Protein AF-A0A537ZKD6-F1 (afdb_monomer)

Sequence (111 aa):
MTLRIPHLRPLAALVAAFATAVLVLALVNRGSAPPPTAPPASSDAANAAVPRTTDALIATLQRALRVRPNDLTARTDLADAYLQKVRETGDPSFYPRAGSLLQGVLRIAPR

Radius of gyration: 24.31 Å; Cα contacts (8 Å, |Δi|>4): 54; chains: 1; bounding box: 62×52×54 Å

Mean predicted aligned error: 16.49 Å

Solvent-accessible surface area (backbone atoms only — not comparable to full-atom values): 6735 Å² total; per-residue (Å²): 137,82,89,81,80,84,58,62,63,64,52,52,52,51,52,51,54,50,52,49,53,52,47,52,52,49,56,70,69,50,82,80,71,80,81,96,81,76,81,87,70,80,74,71,77,80,58,73,68,73,57,91,41,62,68,52,39,42,56,49,35,56,53,50,37,72,77,43,69,83,44,55,64,53,35,48,55,39,19,52,40,28,54,48,46,27,76,76,69,67,47,69,78,29,53,64,57,20,49,56,36,44,55,54,39,43,73,76,59,73,128

Nearest PDB structures (foldseek):
  6q9i-assembly1_A  TM=9.210E-01  e=6.374E-01  Homo sapiens
  8re7-assembly1_A  TM=8.726E-01  e=7.192E-01  Homo sapiens
  5jqy-assembly1_A  TM=8.926E-01  e=1.398E+00  Homo sapiens
  6naf-assembly1_A  TM=3.634E-01  e=5.283E+00  synthetic construct
  8qcb-assembly1_B  TM=3.664E-01  e=4.974E+00  Saccharomyces cerevisiae

Secondary structure (DSSP, 8-state):
-------HHHHHHHHHHHHHHHHHHHHHTTTT---S-S----TTSS-----SSHHHHHHHHHHHHHH-TT-HHHHHHHHHHHHHHHHHH--T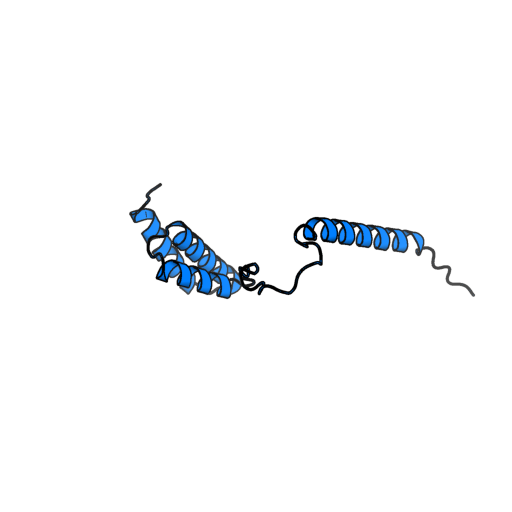THHHHHHHHHHHHHHHS--

pLDDT: mean 81.2, std 18.43, range [38.72, 98.56]

Structure (mmCIF, N/CA/C/O backbone):
data_AF-A0A537ZKD6-F1
#
_entry.id   AF-A0A537ZKD6-F1
#
loop_
_atom_site.group_PDB
_atom_site.id
_atom_site.type_symbol
_atom_site.label_atom_id
_atom_site.label_alt_id
_atom_site.label_comp_id
_atom_site.label_asym_id
_atom_site.label_entity_id
_atom_site.label_seq_id
_atom_site.pdbx_PDB_ins_code
_atom_site.Cartn_x
_atom_site.Cartn_y
_atom_site.Cartn_z
_atom_site.occupancy
_atom_site.B_iso_or_equiv
_atom_site.auth_seq_id
_atom_site.auth_comp_id
_atom_site.auth_asym_id
_atom_site.auth_atom_id
_atom_site.pdbx_PDB_model_num
ATOM 1 N N . MET A 1 1 ? 45.750 -30.402 -35.117 1.00 38.72 1 MET A N 1
ATOM 2 C CA . MET A 1 1 ? 45.387 -31.571 -34.289 1.00 38.72 1 MET A CA 1
ATOM 3 C C . MET A 1 1 ? 45.192 -31.109 -32.850 1.00 38.72 1 MET A C 1
ATOM 5 O O . MET A 1 1 ? 46.073 -30.453 -32.318 1.00 38.72 1 MET A O 1
ATOM 9 N N . THR A 1 2 ? 44.017 -31.429 -32.293 1.00 42.34 2 THR A N 1
ATOM 10 C CA . THR A 1 2 ? 43.642 -31.480 -30.861 1.00 42.34 2 THR A CA 1
ATOM 11 C C . THR A 1 2 ? 43.652 -30.187 -30.024 1.00 42.34 2 THR A C 1
ATOM 13 O O . THR A 1 2 ? 44.606 -29.921 -29.299 1.00 42.34 2 THR A O 1
ATOM 16 N N . LEU A 1 3 ? 42.520 -29.462 -29.991 1.00 49.16 3 LEU A N 1
ATOM 17 C CA . LEU A 1 3 ? 42.150 -28.655 -28.818 1.00 49.16 3 LEU A CA 1
ATOM 18 C C . LEU A 1 3 ? 41.663 -29.613 -27.720 1.00 49.16 3 LEU A C 1
ATOM 20 O O . LEU A 1 3 ? 40.574 -30.179 -27.795 1.00 49.16 3 LEU A O 1
ATOM 24 N N . ARG A 1 4 ? 42.502 -29.836 -26.710 1.00 52.31 4 ARG A N 1
ATOM 25 C CA . ARG A 1 4 ? 42.159 -30.597 -25.507 1.00 52.31 4 ARG A CA 1
ATOM 26 C C . ARG A 1 4 ? 41.303 -29.689 -24.619 1.00 52.31 4 ARG A C 1
ATOM 28 O O . ARG A 1 4 ? 41.843 -28.763 -24.034 1.00 52.31 4 ARG A O 1
ATOM 35 N N . ILE A 1 5 ? 39.989 -29.912 -24.548 1.00 61.47 5 ILE A N 1
ATOM 36 C CA . ILE A 1 5 ? 39.065 -29.142 -23.691 1.00 61.47 5 ILE A CA 1
ATOM 37 C C . ILE A 1 5 ? 39.156 -29.712 -22.258 1.00 61.47 5 ILE A C 1
ATOM 39 O O . ILE A 1 5 ? 38.572 -30.765 -21.998 1.00 61.47 5 ILE A O 1
ATOM 43 N N . PRO A 1 6 ? 39.883 -29.086 -21.307 1.00 58.06 6 PRO A N 1
ATOM 44 C CA . PRO A 1 6 ? 40.177 -29.680 -19.999 1.00 58.06 6 PRO A CA 1
ATOM 45 C C . PRO A 1 6 ? 39.113 -29.356 -18.931 1.00 58.06 6 PRO A C 1
ATOM 47 O O . PRO A 1 6 ? 39.227 -29.799 -17.791 1.00 58.06 6 PRO A O 1
ATOM 50 N N . HIS A 1 7 ? 38.065 -28.598 -19.275 1.00 56.88 7 HIS A N 1
ATOM 51 C CA . HIS A 1 7 ? 37.121 -28.007 -18.313 1.00 56.88 7 HIS A CA 1
ATOM 52 C C . HIS A 1 7 ? 35.773 -28.745 -18.184 1.00 56.88 7 HIS A C 1
ATOM 54 O O . HIS A 1 7 ? 34.845 -28.229 -17.567 1.00 56.88 7 HIS A O 1
ATOM 60 N N . LEU A 1 8 ? 35.650 -29.974 -18.698 1.00 61.28 8 LEU A N 1
ATOM 61 C CA . LEU A 1 8 ? 34.414 -30.770 -18.569 1.00 61.28 8 LEU A CA 1
ATOM 62 C C . LEU A 1 8 ? 34.084 -31.127 -17.109 1.00 61.28 8 LEU A C 1
ATOM 64 O O . LEU A 1 8 ? 32.920 -31.196 -16.726 1.00 61.28 8 LEU A O 1
ATOM 68 N N . ARG A 1 9 ? 35.112 -31.307 -16.273 1.00 63.53 9 ARG A N 1
ATOM 69 C CA . ARG A 1 9 ? 34.970 -31.628 -14.844 1.00 63.53 9 ARG A CA 1
ATOM 70 C C . ARG A 1 9 ? 34.356 -30.490 -14.009 1.00 63.53 9 ARG A C 1
ATOM 72 O O . ARG A 1 9 ? 33.383 -30.765 -13.311 1.00 63.53 9 ARG A O 1
ATOM 79 N N . PRO A 1 10 ? 34.846 -29.233 -14.069 1.00 62.81 10 PRO A N 1
ATOM 80 C CA . PRO A 1 10 ? 34.216 -28.135 -13.333 1.00 62.81 10 PRO A CA 1
ATOM 81 C C . PRO A 1 10 ? 32.816 -27.794 -13.863 1.00 62.81 10 PRO A C 1
ATOM 83 O O . PRO A 1 10 ? 31.943 -27.451 -13.072 1.00 62.81 10 PRO A O 1
ATOM 86 N N . LEU A 1 11 ? 32.565 -27.956 -15.169 1.00 71.94 11 LEU A N 1
ATOM 87 C CA . LEU A 1 11 ? 31.225 -27.798 -15.748 1.00 71.94 11 LEU A CA 1
ATOM 88 C C . LEU A 1 11 ? 30.233 -28.828 -15.195 1.00 71.94 11 LEU A C 1
ATOM 90 O O . LEU A 1 11 ? 29.129 -28.461 -14.803 1.00 71.94 11 LEU A O 1
ATOM 94 N N . ALA A 1 12 ? 30.638 -30.097 -15.095 1.00 73.31 12 ALA A N 1
ATOM 95 C CA . ALA A 1 12 ? 29.807 -31.136 -14.492 1.00 73.31 12 ALA A CA 1
ATOM 96 C C . ALA A 1 12 ? 29.504 -30.848 -13.011 1.00 73.31 12 ALA A C 1
ATOM 98 O O . ALA A 1 12 ? 28.374 -31.047 -12.570 1.00 73.31 12 ALA A O 1
ATOM 99 N N . ALA A 1 13 ? 30.477 -30.323 -12.257 1.00 74.44 13 ALA A N 1
ATOM 100 C CA . ALA A 1 13 ? 30.279 -29.929 -10.862 1.00 74.44 13 ALA A CA 1
ATOM 101 C C . ALA A 1 13 ? 29.284 -28.762 -10.715 1.00 74.44 13 ALA A C 1
ATOM 103 O O . ALA A 1 13 ? 28.426 -28.796 -9.835 1.00 74.44 13 ALA A O 1
ATOM 104 N N . LEU A 1 14 ? 29.347 -27.764 -11.603 1.00 76.12 14 LEU A N 1
ATOM 105 C CA . LEU A 1 14 ? 28.396 -26.647 -11.642 1.00 76.12 14 LEU A CA 1
ATOM 106 C C . LEU A 1 14 ? 26.975 -27.103 -11.977 1.00 76.12 14 LEU A C 1
ATOM 108 O O . LEU A 1 14 ? 26.028 -26.706 -11.303 1.00 76.12 14 LEU A O 1
ATOM 112 N N . VAL A 1 15 ? 26.822 -27.964 -12.987 1.00 83.50 15 VAL A N 1
ATOM 113 C CA . VAL A 1 15 ? 25.513 -28.516 -13.367 1.00 83.50 15 VAL A CA 1
ATOM 114 C C . VAL A 1 15 ? 24.935 -29.364 -12.236 1.00 83.50 15 VAL A C 1
ATOM 116 O O . VAL A 1 15 ? 23.750 -29.243 -11.933 1.00 83.50 15 VAL A O 1
ATOM 119 N N . ALA A 1 16 ? 25.763 -30.169 -11.565 1.00 82.31 16 ALA A N 1
ATOM 120 C CA . ALA A 1 16 ? 25.338 -30.951 -10.411 1.00 82.31 16 ALA A CA 1
ATOM 121 C C . ALA A 1 16 ? 24.897 -30.057 -9.240 1.00 82.31 16 ALA A C 1
ATOM 123 O O . ALA A 1 16 ? 23.843 -30.308 -8.662 1.00 82.31 16 ALA A O 1
ATOM 124 N N . ALA A 1 17 ? 25.647 -28.993 -8.929 1.00 81.12 17 ALA A N 1
ATOM 125 C CA . ALA A 1 17 ? 25.294 -28.030 -7.883 1.00 81.12 17 ALA A CA 1
ATOM 126 C C . ALA A 1 17 ? 24.004 -27.252 -8.204 1.00 81.12 17 ALA A C 1
ATOM 128 O O . ALA A 1 17 ? 23.180 -27.002 -7.326 1.00 81.12 17 ALA A O 1
ATOM 129 N N . PHE A 1 18 ? 23.797 -26.893 -9.473 1.00 85.56 18 PHE A N 1
ATOM 130 C CA . PHE A 1 18 ? 22.558 -26.262 -9.915 1.00 85.56 18 PHE A CA 1
ATOM 131 C C . PHE A 1 18 ? 21.371 -27.229 -9.817 1.00 85.56 18 PHE A C 1
ATOM 133 O O . PHE A 1 18 ? 20.321 -26.869 -9.289 1.00 85.56 18 PHE A O 1
ATOM 140 N N . ALA A 1 19 ? 21.541 -28.480 -10.254 1.00 86.62 19 ALA A N 1
ATOM 141 C CA . ALA A 1 19 ? 20.501 -29.502 -10.177 1.00 86.62 19 ALA A CA 1
ATOM 142 C C . ALA A 1 19 ? 20.112 -29.832 -8.727 1.00 86.62 19 ALA A C 1
ATOM 144 O O . ALA A 1 19 ? 18.926 -29.987 -8.438 1.00 86.62 19 ALA A O 1
ATOM 145 N N . THR A 1 20 ? 21.074 -29.893 -7.800 1.00 85.50 20 THR A N 1
ATOM 146 C CA . THR A 1 20 ? 20.781 -30.094 -6.373 1.00 85.50 20 THR A CA 1
ATOM 147 C C . THR A 1 20 ? 20.066 -28.892 -5.767 1.00 85.50 20 THR A C 1
ATOM 149 O O . THR A 1 20 ? 19.093 -29.089 -5.043 1.00 85.50 20 THR A O 1
ATOM 152 N N . ALA A 1 21 ? 20.463 -27.661 -6.102 1.00 82.44 21 ALA A N 1
ATOM 153 C CA . ALA A 1 21 ? 19.752 -26.460 -5.663 1.00 82.44 21 ALA A CA 1
ATOM 154 C C . ALA A 1 21 ? 18.297 -26.433 -6.169 1.00 82.44 21 ALA A C 1
ATOM 156 O O . ALA A 1 21 ? 17.379 -26.176 -5.389 1.00 82.44 21 ALA A O 1
ATOM 157 N N . VAL A 1 22 ? 18.069 -26.773 -7.445 1.00 86.12 22 VAL A N 1
ATOM 158 C CA . VAL A 1 22 ? 16.723 -26.888 -8.035 1.00 86.12 22 VAL A CA 1
ATOM 159 C C . VAL A 1 22 ? 15.914 -27.995 -7.362 1.00 86.12 22 VAL A C 1
ATOM 161 O O . VAL A 1 22 ? 14.737 -27.795 -7.077 1.00 86.12 22 VAL A O 1
ATOM 164 N N . LEU A 1 23 ? 16.525 -29.143 -7.066 1.00 86.06 23 LEU A N 1
ATOM 165 C CA . LEU A 1 23 ? 15.857 -30.257 -6.396 1.00 86.06 23 LEU A CA 1
ATOM 166 C C . LEU A 1 23 ? 15.449 -29.898 -4.961 1.00 86.06 23 LEU A C 1
ATOM 168 O O . LEU A 1 23 ? 14.317 -30.170 -4.569 1.00 86.06 23 LEU A O 1
ATOM 172 N N . VAL A 1 24 ? 16.335 -29.263 -4.190 1.00 84.19 24 VAL A N 1
ATOM 173 C CA . VAL A 1 24 ? 16.031 -28.794 -2.829 1.00 84.19 24 VAL A CA 1
ATOM 174 C C . VAL A 1 24 ? 14.907 -27.765 -2.867 1.00 84.19 24 VAL A C 1
ATOM 176 O O . VAL A 1 24 ? 13.939 -27.896 -2.121 1.00 84.19 24 VAL A O 1
ATOM 179 N N . LEU A 1 25 ? 14.978 -26.797 -3.785 1.00 75.62 25 LEU A N 1
ATOM 180 C CA . LEU A 1 25 ? 13.918 -25.810 -3.972 1.00 75.62 25 LEU A CA 1
ATOM 181 C C . LEU A 1 25 ? 12.590 -26.475 -4.363 1.00 75.62 25 LEU A C 1
ATOM 183 O O . LEU A 1 25 ? 11.544 -26.126 -3.821 1.00 75.62 25 LEU A O 1
ATOM 187 N N . ALA A 1 26 ? 12.626 -27.473 -5.248 1.00 80.69 26 ALA A N 1
ATOM 188 C CA . ALA A 1 26 ? 11.450 -28.232 -5.649 1.00 80.69 26 ALA A CA 1
ATOM 189 C C . ALA A 1 26 ? 10.853 -29.034 -4.487 1.00 80.69 26 ALA A C 1
ATOM 191 O O . ALA A 1 26 ? 9.633 -29.085 -4.384 1.00 80.69 26 ALA A O 1
ATOM 192 N N . LEU A 1 27 ? 11.672 -29.630 -3.608 1.00 77.25 27 LEU A N 1
ATOM 193 C CA . LEU A 1 27 ? 11.201 -30.350 -2.418 1.00 77.25 27 LEU A CA 1
ATOM 194 C C . LEU A 1 27 ? 10.594 -29.408 -1.376 1.00 77.25 27 LEU A C 1
ATOM 196 O O . LEU A 1 27 ? 9.522 -29.707 -0.856 1.00 77.25 27 LEU A O 1
ATOM 200 N N . VAL A 1 28 ? 11.233 -28.265 -1.112 1.00 76.94 28 VAL A N 1
ATOM 201 C CA . VAL A 1 28 ? 10.698 -27.23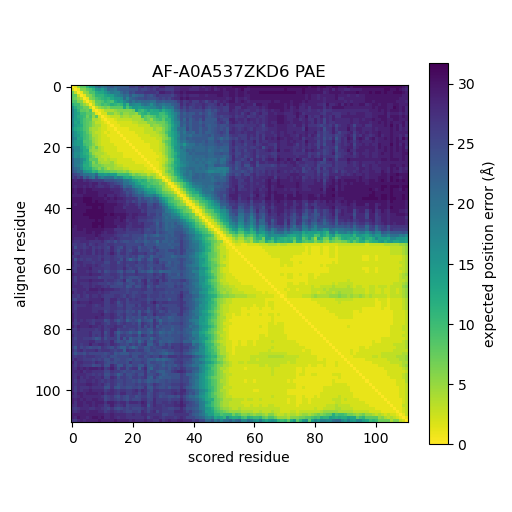0 -0.211 1.00 76.94 28 VAL A CA 1
ATOM 202 C C . VAL A 1 28 ? 9.361 -26.700 -0.740 1.00 76.94 28 VAL A C 1
ATOM 204 O O . VAL A 1 28 ? 8.424 -26.511 0.030 1.00 76.94 28 VAL A O 1
ATOM 207 N N . ASN A 1 29 ? 9.232 -26.547 -2.061 1.00 71.56 29 ASN A N 1
ATOM 208 C CA . ASN A 1 29 ? 8.004 -26.088 -2.707 1.00 71.56 29 ASN A CA 1
ATOM 209 C C . ASN A 1 29 ? 6.966 -27.208 -2.946 1.00 71.56 29 ASN A C 1
ATOM 211 O O . ASN A 1 29 ? 5.847 -26.929 -3.370 1.00 71.56 29 ASN A O 1
ATOM 215 N N . ARG A 1 30 ? 7.303 -28.485 -2.691 1.00 66.75 30 ARG A N 1
ATOM 216 C CA . ARG A 1 30 ? 6.420 -29.644 -2.948 1.00 66.75 30 ARG A CA 1
ATOM 217 C C . ARG A 1 30 ? 5.409 -29.921 -1.839 1.00 66.75 30 ARG A C 1
ATOM 219 O O . ARG A 1 30 ? 4.580 -30.813 -2.008 1.00 66.75 30 ARG A O 1
ATOM 226 N N . GLY A 1 31 ? 5.454 -29.190 -0.727 1.00 53.00 31 GLY A N 1
ATOM 227 C CA . GLY A 1 31 ? 4.624 -29.402 0.466 1.00 53.00 31 GLY A CA 1
ATOM 228 C C . GLY A 1 31 ? 3.114 -29.164 0.305 1.00 53.00 31 GLY A C 1
ATOM 229 O O . GLY A 1 31 ? 2.432 -28.925 1.295 1.00 53.00 31 GLY A O 1
ATOM 230 N N . SER A 1 32 ? 2.553 -29.198 -0.906 1.00 57.69 32 SER A N 1
ATOM 231 C CA . SER A 1 32 ? 1.109 -29.032 -1.139 1.00 57.69 32 SER A CA 1
ATOM 232 C C . SER A 1 32 ? 0.599 -29.843 -2.336 1.00 57.69 32 SER A C 1
ATOM 234 O O . SER A 1 32 ? -0.137 -29.329 -3.172 1.00 57.69 32 SER A O 1
ATOM 236 N N . ALA A 1 33 ? 0.974 -31.121 -2.435 1.00 52.44 33 ALA A N 1
ATOM 237 C CA . ALA A 1 33 ? 0.339 -32.056 -3.367 1.00 52.44 33 ALA A CA 1
ATOM 238 C C . ALA A 1 33 ? -0.442 -33.135 -2.588 1.00 52.44 33 ALA A C 1
ATOM 240 O O . ALA A 1 33 ? 0.188 -33.993 -1.965 1.00 52.44 33 ALA A O 1
ATOM 241 N N . PRO A 1 34 ? -1.789 -33.121 -2.597 1.00 53.88 34 PRO A N 1
ATOM 242 C CA . PRO A 1 34 ? -2.586 -34.234 -2.092 1.00 53.88 34 PRO A CA 1
ATOM 243 C C . PRO A 1 34 ? -2.455 -35.464 -3.016 1.00 53.88 34 PRO A C 1
ATOM 245 O O . PRO A 1 34 ? -2.219 -35.303 -4.217 1.00 53.88 34 PRO A O 1
ATOM 248 N N . PRO A 1 35 ? -2.613 -36.693 -2.491 1.00 54.38 35 PRO A N 1
ATOM 249 C CA . PRO A 1 35 ? -2.525 -37.926 -3.274 1.00 54.38 35 PRO A CA 1
ATOM 250 C C . PRO A 1 35 ? -3.635 -38.022 -4.343 1.00 54.38 35 PRO A C 1
ATOM 252 O O . PRO A 1 35 ? -4.746 -37.533 -4.123 1.00 54.38 35 PRO A O 1
ATOM 255 N N . PRO A 1 36 ? -3.384 -38.670 -5.499 1.00 57.00 36 PRO A N 1
ATOM 256 C CA . PRO A 1 36 ? -4.335 -38.709 -6.602 1.00 57.00 36 PRO A CA 1
ATOM 257 C C . PRO A 1 36 ? -5.336 -39.853 -6.417 1.00 57.00 36 PRO A C 1
ATOM 259 O O . PRO A 1 36 ? -5.143 -40.939 -6.958 1.00 57.00 36 PRO A O 1
ATOM 262 N N . THR A 1 37 ? -6.418 -39.643 -5.661 1.00 59.31 37 THR A N 1
ATOM 263 C CA . THR A 1 37 ? -7.602 -40.523 -5.739 1.00 59.31 37 THR A CA 1
ATOM 264 C C . THR A 1 37 ? -8.882 -39.833 -5.242 1.00 59.31 37 THR A C 1
ATOM 266 O O . THR A 1 37 ? -9.297 -40.048 -4.111 1.00 59.31 37 THR A O 1
ATOM 269 N N . ALA A 1 38 ? -9.505 -38.991 -6.075 1.00 53.56 38 ALA A N 1
ATOM 270 C CA . ALA A 1 38 ? -10.945 -38.659 -6.068 1.00 53.56 38 ALA A CA 1
ATOM 271 C C . ALA A 1 38 ? -11.245 -37.609 -7.165 1.00 53.56 38 ALA A C 1
ATOM 273 O O . ALA A 1 38 ? -10.364 -36.803 -7.470 1.00 53.56 38 ALA A O 1
ATOM 274 N N . PRO A 1 39 ? -12.447 -37.608 -7.782 1.00 52.06 39 PRO A N 1
ATOM 275 C CA . PRO A 1 39 ? -12.813 -36.670 -8.849 1.00 52.06 39 PRO A CA 1
ATOM 276 C C . PRO A 1 39 ? -12.736 -35.203 -8.383 1.00 52.06 39 PRO A C 1
ATOM 278 O O . PRO A 1 39 ? -12.870 -34.938 -7.186 1.00 52.06 39 PRO A O 1
ATOM 281 N N . PRO A 1 40 ? -12.518 -34.242 -9.304 1.00 46.75 40 PRO A N 1
ATOM 282 C CA . PRO A 1 40 ? -12.182 -32.870 -8.952 1.00 46.75 40 PRO A CA 1
ATOM 283 C C . PRO A 1 40 ? -13.400 -32.167 -8.348 1.00 46.75 40 PRO A C 1
ATOM 285 O O . PRO A 1 40 ? -14.244 -31.627 -9.056 1.00 46.75 40 PRO A O 1
ATOM 288 N N . ALA A 1 41 ? -13.489 -32.157 -7.020 1.00 52.91 41 ALA A N 1
ATOM 289 C CA . ALA A 1 41 ? -14.241 -31.132 -6.319 1.00 52.91 41 ALA A CA 1
ATOM 290 C C . ALA A 1 41 ? -13.501 -29.812 -6.555 1.00 52.91 41 ALA A C 1
ATOM 292 O O . ALA A 1 41 ? -12.324 -29.689 -6.217 1.00 52.91 41 ALA A O 1
ATOM 293 N N . SER A 1 42 ? -14.180 -28.872 -7.209 1.00 51.31 42 SER A N 1
ATOM 294 C CA . SER A 1 42 ? -13.682 -27.575 -7.654 1.00 51.31 42 SER A CA 1
ATOM 295 C C . SER A 1 42 ? -12.712 -26.939 -6.656 1.00 51.31 42 SER A C 1
ATOM 297 O O . SER A 1 42 ? -13.102 -26.387 -5.627 1.00 51.31 42 SER A O 1
ATOM 299 N N . SER A 1 43 ? -11.426 -26.992 -6.989 1.00 51.25 43 SER A N 1
ATOM 300 C CA . SER A 1 43 ? -10.319 -26.344 -6.287 1.00 51.25 43 SER A CA 1
ATOM 301 C C . SER A 1 43 ? -10.292 -24.840 -6.576 1.00 51.25 43 SER A C 1
ATOM 303 O O . SER A 1 43 ? -9.260 -24.289 -6.948 1.00 51.25 43 SER A O 1
ATOM 305 N N . ASP A 1 44 ? -11.438 -24.177 -6.442 1.00 51.03 44 ASP A N 1
ATOM 306 C CA . ASP A 1 44 ? -11.564 -22.729 -6.635 1.00 51.03 44 ASP A CA 1
ATOM 307 C C . ASP A 1 44 ? -11.311 -21.969 -5.317 1.00 51.03 44 ASP A C 1
ATOM 309 O O . ASP A 1 44 ? -10.999 -20.784 -5.309 1.00 51.03 44 ASP A O 1
ATOM 313 N N . ALA A 1 45 ? -11.359 -22.673 -4.178 1.00 50.72 45 ALA A N 1
ATOM 314 C CA . ALA A 1 45 ? -11.138 -22.097 -2.849 1.00 50.72 45 ALA A CA 1
ATOM 315 C C . ALA A 1 45 ? -9.674 -22.158 -2.362 1.00 50.72 45 ALA A C 1
ATOM 317 O O . ALA A 1 45 ? -9.304 -21.428 -1.446 1.00 50.72 45 ALA A O 1
ATOM 318 N N . ALA A 1 46 ? -8.827 -23.009 -2.956 1.00 48.31 46 ALA A N 1
ATOM 319 C CA . ALA A 1 46 ? -7.439 -23.210 -2.511 1.00 48.31 46 ALA A CA 1
ATOM 320 C C . ALA A 1 46 ? -6.432 -22.247 -3.166 1.00 48.31 46 ALA A C 1
ATOM 322 O O . ALA A 1 46 ? -5.297 -22.130 -2.712 1.00 48.31 46 ALA A O 1
ATOM 323 N N . ASN A 1 47 ? -6.857 -21.514 -4.198 1.00 46.72 47 ASN A N 1
ATOM 324 C CA . ASN A 1 47 ? -6.100 -20.420 -4.791 1.00 46.72 47 ASN A CA 1
ATOM 325 C C . ASN A 1 47 ? -6.678 -19.092 -4.300 1.00 46.72 47 ASN A C 1
ATOM 327 O O . ASN A 1 47 ? -7.216 -18.316 -5.088 1.00 46.72 47 ASN A O 1
ATOM 331 N N . ALA A 1 48 ? -6.556 -18.792 -3.004 1.00 55.09 48 ALA A N 1
ATOM 332 C CA . ALA A 1 48 ? -6.543 -17.391 -2.596 1.00 55.09 48 ALA A CA 1
ATOM 333 C C . ALA A 1 48 ? -5.306 -16.776 -3.264 1.00 55.09 48 ALA A C 1
ATOM 335 O O . ALA A 1 48 ? -4.196 -16.867 -2.748 1.00 55.09 48 ALA A O 1
ATOM 336 N N . ALA A 1 49 ? -5.482 -16.306 -4.501 1.00 62.34 49 ALA A N 1
ATOM 337 C CA . ALA A 1 49 ? -4.401 -15.893 -5.370 1.00 62.34 49 ALA A CA 1
ATOM 338 C C . ALA A 1 49 ? -3.634 -14.782 -4.662 1.00 62.34 49 ALA A C 1
ATOM 340 O O . ALA A 1 49 ? -4.129 -13.660 -4.549 1.00 62.34 49 ALA A O 1
ATOM 341 N N . VAL A 1 50 ? -2.441 -15.111 -4.162 1.00 67.56 50 VAL A N 1
ATOM 342 C CA . VAL A 1 50 ? -1.531 -14.114 -3.610 1.00 67.56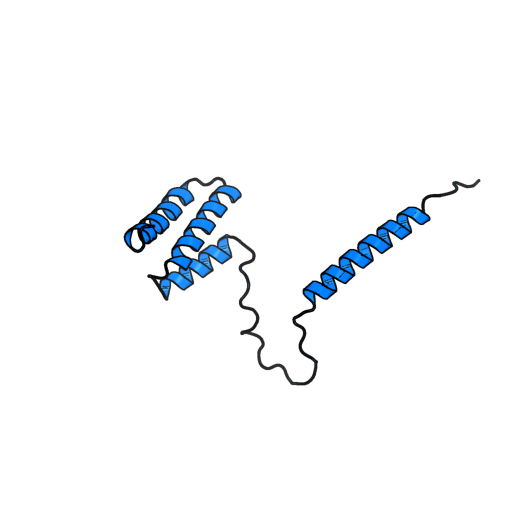 50 VAL A CA 1
ATOM 343 C C . VAL A 1 50 ? -1.354 -13.058 -4.701 1.00 67.56 50 VAL A C 1
ATOM 345 O O . VAL A 1 50 ? -1.003 -13.418 -5.834 1.00 67.56 50 VAL A O 1
ATOM 348 N N . PRO A 1 51 ? -1.671 -11.782 -4.424 1.00 73.75 51 PRO A N 1
ATOM 349 C CA . PRO A 1 51 ? -1.603 -10.750 -5.439 1.00 73.75 51 PRO A CA 1
ATOM 350 C C . PRO A 1 51 ? -0.172 -10.675 -5.971 1.00 73.75 51 PRO A C 1
ATOM 352 O O . PRO A 1 51 ? 0.768 -10.394 -5.236 1.00 73.75 51 PRO A O 1
ATOM 355 N N . ARG A 1 52 ? -0.011 -10.973 -7.264 1.00 82.44 52 ARG A N 1
ATOM 356 C CA . ARG A 1 52 ? 1.305 -11.033 -7.923 1.00 82.44 52 ARG A CA 1
ATOM 357 C C . ARG A 1 52 ? 1.875 -9.653 -8.248 1.00 82.44 52 ARG A C 1
ATOM 359 O O . ARG A 1 52 ? 3.031 -9.555 -8.638 1.00 82.44 52 ARG A O 1
ATOM 366 N N . THR A 1 53 ? 1.060 -8.608 -8.129 1.00 94.06 53 THR A N 1
ATOM 367 C CA . THR A 1 53 ? 1.443 -7.218 -8.385 1.00 94.06 53 THR A CA 1
ATOM 368 C C . THR A 1 53 ? 0.912 -6.314 -7.282 1.00 94.06 53 THR A C 1
ATOM 370 O O . THR A 1 53 ? -0.129 -6.595 -6.677 1.00 94.06 53 THR A O 1
ATOM 373 N N . THR A 1 54 ? 1.593 -5.191 -7.064 1.00 95.88 54 THR A N 1
ATOM 374 C CA . THR A 1 54 ? 1.176 -4.158 -6.109 1.00 95.88 54 THR A CA 1
ATOM 375 C C . THR A 1 54 ? -0.212 -3.610 -6.449 1.00 95.88 54 THR A C 1
ATOM 377 O O . THR A 1 54 ? -1.034 -3.421 -5.558 1.00 95.88 54 THR A O 1
ATOM 380 N N . ASP A 1 55 ? -0.545 -3.464 -7.736 1.00 96.75 55 ASP A N 1
ATOM 381 C CA . ASP A 1 55 ? -1.883 -3.030 -8.162 1.00 96.75 55 ASP A CA 1
ATOM 382 C C . ASP A 1 55 ? -2.978 -4.052 -7.799 1.00 96.75 55 ASP A C 1
ATOM 384 O O . ASP A 1 55 ? -4.054 -3.677 -7.325 1.00 96.75 55 ASP A O 1
ATOM 388 N N . ALA A 1 56 ? -2.703 -5.353 -7.952 1.00 95.44 56 ALA A N 1
ATOM 389 C CA . ALA A 1 56 ? -3.635 -6.404 -7.543 1.00 95.44 56 ALA A CA 1
ATOM 390 C C . ALA A 1 56 ? -3.805 -6.456 -6.015 1.00 95.44 56 ALA A C 1
ATOM 392 O O . ALA A 1 56 ? -4.916 -6.684 -5.523 1.00 95.44 56 ALA A O 1
ATOM 393 N N . LEU A 1 57 ? -2.728 -6.207 -5.262 1.00 95.94 57 LEU A N 1
ATOM 394 C CA . LEU A 1 57 ? -2.766 -6.111 -3.803 1.00 95.94 57 LEU A CA 1
ATOM 395 C C . LEU A 1 57 ? -3.638 -4.932 -3.362 1.00 95.94 57 LEU A C 1
ATOM 397 O O . LEU A 1 57 ? -4.554 -5.118 -2.561 1.00 95.94 57 LEU A O 1
ATOM 401 N N . ILE A 1 58 ? -3.435 -3.752 -3.955 1.00 97.12 58 ILE A N 1
ATOM 402 C CA . ILE A 1 58 ? -4.249 -2.554 -3.702 1.00 97.12 58 ILE A CA 1
ATOM 403 C C . ILE A 1 58 ? -5.730 -2.842 -3.959 1.00 97.12 58 ILE A C 1
ATOM 405 O O . ILE A 1 58 ? -6.565 -2.577 -3.094 1.00 97.12 58 ILE A O 1
ATOM 409 N N . ALA A 1 59 ? -6.074 -3.422 -5.112 1.00 96.69 59 ALA A N 1
ATOM 410 C CA . ALA A 1 59 ? -7.464 -3.731 -5.448 1.00 96.69 59 ALA A CA 1
ATOM 411 C C . ALA A 1 59 ? -8.103 -4.719 -4.453 1.00 96.69 59 ALA A C 1
ATOM 413 O O . ALA A 1 59 ? -9.276 -4.575 -4.086 1.00 96.69 59 ALA A O 1
ATOM 414 N N . THR A 1 60 ? -7.325 -5.701 -3.991 1.00 95.62 60 THR A N 1
ATOM 415 C CA . THR A 1 60 ? -7.757 -6.700 -3.005 1.00 95.62 60 THR A CA 1
ATOM 416 C C . THR A 1 60 ? -8.012 -6.056 -1.644 1.00 95.62 60 THR A C 1
ATOM 418 O O . THR A 1 60 ? -9.095 -6.225 -1.084 1.00 95.62 60 THR A O 1
ATOM 421 N N . LEU A 1 61 ? -7.077 -5.244 -1.149 1.00 96.62 61 LEU A N 1
ATOM 422 C CA . LEU A 1 61 ? -7.196 -4.538 0.129 1.00 96.62 61 LEU A CA 1
ATOM 423 C C . LEU A 1 61 ? -8.334 -3.510 0.114 1.00 96.62 61 LEU A C 1
ATOM 425 O O . LEU A 1 61 ? -9.131 -3.447 1.047 1.00 96.62 61 LEU A O 1
ATOM 429 N N . GLN A 1 62 ? -8.505 -2.769 -0.983 1.00 97.00 62 GLN A N 1
ATOM 430 C CA . GLN A 1 62 ? -9.656 -1.881 -1.161 1.00 97.00 62 GLN A CA 1
ATOM 431 C C . GLN A 1 62 ? -10.983 -2.651 -1.134 1.00 97.00 62 GLN A C 1
ATOM 433 O O . GLN A 1 62 ? -11.969 -2.177 -0.568 1.00 97.00 62 GLN A O 1
ATOM 438 N N . ARG A 1 63 ? -11.042 -3.848 -1.735 1.00 96.56 63 ARG A N 1
ATOM 439 C CA . ARG A 1 63 ? -12.230 -4.710 -1.645 1.00 96.56 63 ARG A CA 1
ATOM 440 C C . ARG A 1 63 ? -12.464 -5.190 -0.215 1.00 96.56 63 ARG A C 1
ATOM 442 O O . ARG A 1 63 ? -13.605 -5.124 0.231 1.00 96.56 63 ARG A O 1
ATOM 449 N N . ALA A 1 64 ? -11.419 -5.594 0.501 1.00 92.56 64 ALA A N 1
ATOM 450 C CA . ALA A 1 64 ? -11.518 -5.994 1.901 1.00 92.56 64 ALA A CA 1
ATOM 451 C C . ALA A 1 64 ? -12.061 -4.854 2.780 1.00 92.56 64 ALA A C 1
ATOM 453 O O . ALA A 1 64 ? -12.987 -5.073 3.559 1.00 92.56 64 ALA A O 1
ATOM 454 N N . LEU A 1 65 ? -11.577 -3.623 2.585 1.00 95.38 65 LEU A N 1
ATOM 455 C CA . LEU A 1 65 ? -12.042 -2.445 3.323 1.00 95.38 65 LEU A CA 1
ATOM 456 C C . LEU A 1 65 ? -13.474 -2.025 2.976 1.00 95.38 65 LEU A C 1
ATOM 458 O O . LEU A 1 65 ? -14.157 -1.453 3.818 1.00 95.38 65 LEU A O 1
ATOM 462 N N . ARG A 1 66 ? -13.979 -2.335 1.777 1.00 95.62 66 ARG A N 1
ATOM 463 C CA . ARG A 1 66 ? -15.411 -2.149 1.477 1.00 95.62 66 ARG A CA 1
ATOM 464 C C . ARG A 1 66 ? -16.304 -3.074 2.307 1.00 95.62 66 ARG A C 1
ATOM 466 O O . ARG A 1 66 ? -17.416 -2.685 2.638 1.00 95.62 66 ARG A O 1
ATOM 473 N N . VAL A 1 67 ? -15.824 -4.274 2.642 1.00 96.25 67 VAL A N 1
ATOM 474 C CA . VAL A 1 67 ? -16.565 -5.249 3.461 1.00 96.25 67 VAL A CA 1
ATOM 475 C C . VAL A 1 67 ? -16.384 -4.963 4.952 1.00 96.25 67 VAL A C 1
ATOM 477 O O . VAL A 1 67 ? -17.347 -4.973 5.711 1.00 96.25 67 VAL A O 1
ATOM 480 N N . ARG A 1 68 ? -15.147 -4.694 5.380 1.00 94.06 68 ARG A N 1
ATOM 481 C CA . ARG A 1 68 ? -14.792 -4.391 6.770 1.00 94.06 68 ARG A CA 1
ATOM 482 C C . ARG A 1 68 ? -14.091 -3.038 6.831 1.00 94.06 68 ARG A C 1
ATOM 484 O O . ARG A 1 68 ? -12.862 -2.989 6.876 1.00 94.06 68 ARG A O 1
ATOM 491 N N . PRO A 1 69 ? -14.846 -1.928 6.859 1.00 91.56 69 PRO A 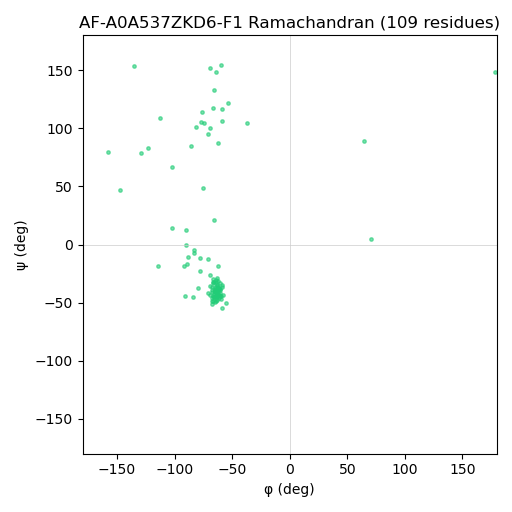N 1
ATOM 492 C CA . PRO A 1 69 ? -14.250 -0.601 6.790 1.00 91.56 69 PRO A CA 1
ATOM 493 C C . PRO A 1 69 ? -13.303 -0.325 7.949 1.00 91.56 69 PRO A C 1
ATOM 495 O O . PRO A 1 69 ? -12.309 0.350 7.727 1.00 91.56 69 PRO A O 1
ATOM 498 N N . ASN A 1 70 ? -13.562 -0.866 9.143 1.00 92.00 70 ASN A N 1
ATOM 499 C CA . ASN A 1 70 ? -12.776 -0.615 10.356 1.00 92.00 70 ASN A CA 1
ATOM 500 C C . ASN A 1 70 ? -11.611 -1.586 10.592 1.00 92.00 70 ASN A C 1
ATOM 502 O O . ASN A 1 70 ? -11.030 -1.580 11.674 1.00 92.00 70 ASN A O 1
ATOM 506 N N . ASP A 1 71 ? -11.251 -2.395 9.598 1.00 95.81 71 ASP A N 1
ATOM 507 C CA . ASP A 1 71 ? -10.080 -3.265 9.670 1.00 95.81 71 ASP A CA 1
ATOM 508 C C . ASP A 1 71 ? -8.792 -2.422 9.638 1.00 95.81 71 ASP A C 1
ATOM 510 O O . ASP A 1 71 ? -8.374 -1.916 8.594 1.00 95.81 71 ASP A O 1
ATOM 514 N N . LEU A 1 72 ? -8.197 -2.209 10.816 1.00 95.25 72 LEU A N 1
ATOM 515 C CA . LEU A 1 72 ? -7.007 -1.371 10.969 1.00 95.25 72 LEU A CA 1
ATOM 516 C C . LEU A 1 72 ? -5.797 -1.956 10.245 1.00 95.25 72 LEU A C 1
ATOM 518 O O . LEU A 1 72 ? -5.037 -1.194 9.656 1.00 95.25 72 LEU A O 1
ATOM 522 N N . THR A 1 73 ? -5.659 -3.282 10.237 1.00 95.50 73 THR A N 1
ATOM 523 C CA . THR A 1 73 ? -4.567 -3.976 9.549 1.00 95.50 73 THR A CA 1
ATOM 524 C C . THR A 1 73 ? -4.704 -3.823 8.039 1.00 95.50 73 THR A C 1
ATOM 526 O O . THR A 1 73 ? -3.769 -3.400 7.372 1.00 95.50 73 THR A O 1
ATOM 529 N N . ALA A 1 74 ? -5.903 -4.019 7.484 1.00 95.62 74 ALA A N 1
ATOM 530 C CA . ALA A 1 74 ? -6.108 -3.798 6.051 1.00 95.62 74 ALA A CA 1
ATOM 531 C C . ALA A 1 74 ? -5.881 -2.328 5.633 1.00 95.62 74 ALA A C 1
ATOM 533 O O . ALA A 1 74 ? -5.480 -2.061 4.499 1.00 95.62 74 ALA A O 1
ATOM 534 N N . ARG A 1 75 ? -6.115 -1.358 6.534 1.00 97.50 75 ARG A N 1
ATOM 535 C CA . ARG A 1 75 ? -5.786 0.060 6.296 1.00 97.50 75 ARG A CA 1
ATOM 536 C C . ARG A 1 75 ? -4.277 0.316 6.302 1.00 97.50 75 ARG A C 1
ATOM 538 O O . ARG A 1 75 ? -3.823 1.077 5.449 1.00 97.50 75 ARG A O 1
ATOM 545 N N . THR A 1 76 ? -3.518 -0.284 7.224 1.00 97.75 76 THR A N 1
ATOM 546 C CA . THR A 1 76 ? -2.048 -0.165 7.244 1.00 97.75 76 THR A CA 1
ATOM 547 C C . THR A 1 76 ? -1.428 -0.834 6.025 1.00 97.75 76 THR A C 1
ATOM 549 O O . THR A 1 76 ? -0.650 -0.197 5.324 1.00 97.75 76 THR A O 1
ATOM 552 N N . ASP A 1 77 ? -1.877 -2.040 5.681 1.00 97.75 77 ASP A N 1
ATOM 553 C CA . ASP A 1 77 ? -1.360 -2.786 4.530 1.00 97.75 77 ASP A CA 1
ATOM 554 C C . ASP A 1 77 ? -1.639 -2.045 3.213 1.00 97.75 77 ASP A C 1
ATOM 556 O O . ASP A 1 77 ? -0.815 -2.032 2.297 1.00 97.75 77 ASP A O 1
ATOM 560 N N . LEU A 1 78 ? -2.796 -1.375 3.105 1.00 98.19 78 LEU A N 1
ATOM 561 C CA . LEU A 1 78 ? -3.120 -0.563 1.930 1.00 98.19 78 LEU A CA 1
ATOM 562 C C . LEU A 1 78 ? -2.239 0.689 1.848 1.00 98.19 78 LEU A C 1
ATOM 564 O O . LEU A 1 78 ? -1.863 1.101 0.748 1.00 98.19 78 LEU A O 1
ATOM 568 N N . ALA A 1 79 ? -1.901 1.294 2.989 1.00 98.12 79 ALA A N 1
ATOM 569 C CA . ALA A 1 79 ? -0.964 2.408 3.030 1.00 98.12 79 ALA A CA 1
ATOM 570 C C . ALA A 1 79 ? 0.437 1.970 2.581 1.00 98.12 79 ALA A C 1
ATOM 572 O O . ALA A 1 79 ? 1.033 2.639 1.736 1.00 98.12 79 ALA A O 1
ATOM 573 N N . ASP A 1 80 ? 0.918 0.819 3.053 1.00 98.31 80 ASP A N 1
ATOM 574 C CA . ASP A 1 80 ? 2.207 0.253 2.648 1.00 98.31 80 ASP A CA 1
ATOM 575 C C . ASP A 1 80 ? 2.241 -0.069 1.149 1.00 98.31 80 ASP A C 1
ATOM 577 O O . ASP A 1 80 ? 3.204 0.273 0.458 1.00 98.31 80 ASP A O 1
ATOM 581 N N . ALA A 1 81 ? 1.157 -0.630 0.604 1.00 98.31 81 ALA A N 1
ATOM 582 C CA . ALA A 1 81 ? 1.040 -0.882 -0.830 1.00 98.31 81 ALA A CA 1
ATOM 583 C C . ALA A 1 81 ? 1.083 0.417 -1.662 1.00 98.31 81 ALA A C 1
ATOM 585 O O . ALA A 1 81 ? 1.695 0.454 -2.731 1.00 98.31 81 ALA A O 1
ATOM 586 N N . TYR A 1 82 ? 0.499 1.516 -1.173 1.00 98.56 82 TYR A N 1
ATOM 587 C CA . TYR A 1 82 ? 0.647 2.821 -1.824 1.00 98.56 82 TYR A CA 1
ATOM 588 C C . TYR A 1 82 ? 2.077 3.365 -1.742 1.00 98.56 82 TYR A C 1
ATOM 590 O O . TYR A 1 82 ? 2.572 3.901 -2.731 1.00 98.56 82 TYR A O 1
ATOM 598 N N . LEU A 1 83 ? 2.778 3.196 -0.618 1.00 98.56 83 LEU A N 1
ATOM 599 C CA . LEU A 1 83 ? 4.194 3.569 -0.529 1.00 98.56 83 LEU A CA 1
ATOM 600 C C . LEU A 1 83 ? 5.058 2.736 -1.485 1.00 98.56 83 LEU A C 1
ATOM 602 O O . LEU A 1 83 ? 6.001 3.258 -2.081 1.00 98.56 83 LEU A O 1
ATOM 606 N N . GLN A 1 84 ? 4.706 1.468 -1.692 1.00 97.94 84 GLN A N 1
ATOM 607 C CA . GLN A 1 84 ? 5.342 0.627 -2.698 1.00 97.94 84 GLN A CA 1
ATOM 608 C C . GLN A 1 84 ? 5.100 1.162 -4.121 1.00 97.94 84 GLN A C 1
ATOM 610 O O . GLN A 1 84 ? 6.049 1.234 -4.901 1.00 97.94 84 GLN A O 1
ATOM 615 N N . LYS A 1 85 ? 3.894 1.656 -4.447 1.00 97.56 85 LYS A N 1
ATOM 616 C CA . LYS A 1 85 ? 3.639 2.320 -5.743 1.00 97.56 85 LYS A CA 1
ATOM 617 C C . LYS A 1 85 ? 4.521 3.538 -5.974 1.00 97.56 85 LYS A C 1
ATOM 619 O O . LYS A 1 85 ? 4.932 3.752 -7.114 1.00 97.56 85 LYS A O 1
ATOM 624 N N . VAL A 1 86 ? 4.859 4.303 -4.934 1.00 98.12 86 VAL A N 1
ATOM 625 C CA . VAL A 1 86 ? 5.819 5.409 -5.078 1.00 98.12 86 VAL A CA 1
ATOM 626 C C . VAL A 1 86 ? 7.184 4.885 -5.527 1.00 98.12 86 VAL A C 1
ATOM 628 O O . VAL A 1 86 ? 7.789 5.456 -6.426 1.00 98.12 86 VAL A O 1
ATOM 631 N N . ARG A 1 87 ? 7.665 3.776 -4.949 1.00 97.38 87 ARG A N 1
ATOM 632 C CA . ARG A 1 87 ? 8.963 3.172 -5.313 1.00 97.38 87 ARG A CA 1
AT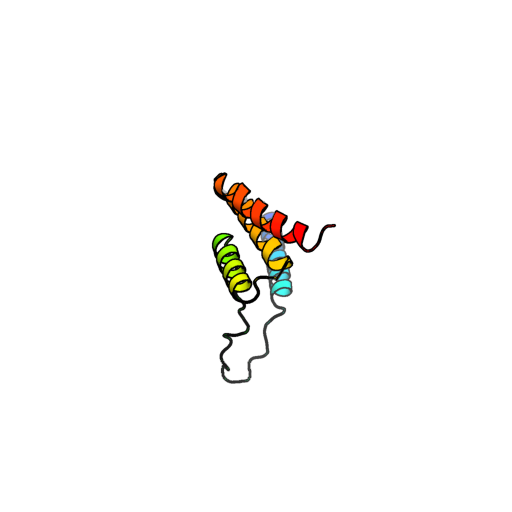OM 633 C C . ARG A 1 87 ? 8.965 2.606 -6.732 1.00 97.38 87 ARG A C 1
ATOM 635 O O . ARG A 1 87 ? 9.995 2.633 -7.393 1.00 97.38 87 ARG A O 1
ATOM 642 N N . GLU A 1 88 ? 7.823 2.095 -7.183 1.00 97.62 88 GLU A N 1
ATOM 643 C CA . GLU A 1 88 ? 7.667 1.506 -8.517 1.00 97.62 88 GLU A CA 1
ATOM 644 C C . GLU A 1 88 ? 7.483 2.547 -9.623 1.00 97.62 88 GLU A C 1
ATOM 646 O O . GLU A 1 88 ? 7.962 2.349 -10.735 1.00 97.62 88 GLU A O 1
ATOM 651 N N . THR A 1 89 ? 6.759 3.632 -9.343 1.00 97.44 89 THR A N 1
ATOM 652 C CA . THR A 1 89 ? 6.312 4.587 -10.374 1.00 97.44 89 THR A CA 1
ATOM 653 C C . THR A 1 89 ? 6.926 5.974 -10.241 1.00 97.44 89 THR A C 1
ATOM 655 O O . THR A 1 89 ? 6.885 6.749 -11.191 1.00 97.44 89 THR A O 1
ATOM 658 N N . GLY A 1 90 ? 7.466 6.315 -9.071 1.00 97.38 90 GLY A N 1
ATOM 659 C CA . GLY A 1 90 ? 7.905 7.669 -8.746 1.00 97.38 90 GLY A CA 1
ATOM 660 C C . GLY A 1 90 ? 6.765 8.677 -8.561 1.00 97.38 90 GLY A C 1
ATOM 661 O O . GLY A 1 90 ? 7.052 9.855 -8.377 1.00 97.38 90 GLY A O 1
ATOM 662 N N . ASP A 1 91 ? 5.492 8.259 -8.601 1.00 97.44 91 ASP A N 1
ATOM 663 C CA . ASP A 1 91 ? 4.351 9.171 -8.471 1.00 97.44 91 ASP A CA 1
ATOM 664 C C . ASP A 1 91 ? 4.144 9.605 -7.002 1.00 97.44 91 ASP A C 1
ATOM 666 O O . ASP A 1 91 ? 3.766 8.782 -6.157 1.00 97.44 91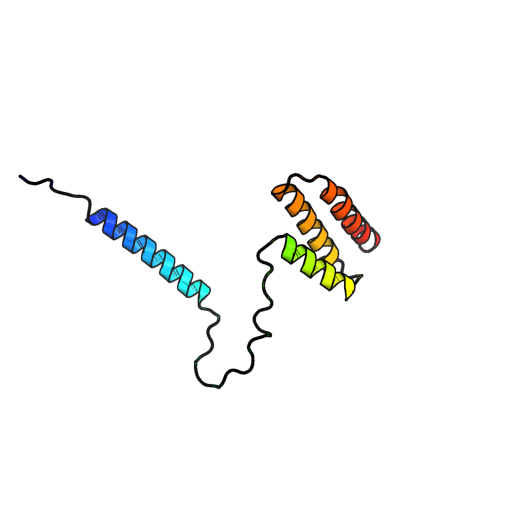 ASP A O 1
ATOM 670 N N . PRO A 1 92 ? 4.333 10.898 -6.666 1.00 97.00 92 PRO A N 1
ATOM 671 C CA . PRO A 1 92 ? 4.155 11.387 -5.304 1.00 97.00 92 PRO A CA 1
ATOM 672 C C . PRO A 1 92 ? 2.686 11.422 -4.856 1.00 97.00 92 PRO A C 1
ATOM 674 O O . PRO A 1 92 ? 2.423 11.571 -3.662 1.00 97.00 92 PRO A O 1
ATOM 677 N N . SER A 1 93 ? 1.712 11.260 -5.762 1.00 97.69 93 SER A N 1
ATOM 678 C CA . SER A 1 93 ? 0.278 11.286 -5.437 1.00 97.69 93 SER A CA 1
ATOM 679 C C . SER A 1 93 ? -0.152 10.164 -4.481 1.00 97.69 93 SER A C 1
ATOM 681 O O . SER A 1 93 ? -1.187 10.267 -3.813 1.00 97.69 93 SER A O 1
ATOM 683 N N . PHE A 1 94 ? 0.657 9.110 -4.357 1.00 98.19 94 PHE A N 1
ATOM 684 C CA . PHE A 1 94 ? 0.419 8.008 -3.429 1.00 98.19 94 PHE A CA 1
ATOM 685 C C . PHE A 1 94 ? 0.785 8.335 -1.973 1.00 98.19 94 PHE A C 1
ATOM 687 O O . PHE A 1 94 ? 0.190 7.747 -1.066 1.00 98.19 94 PHE A O 1
ATOM 694 N N . TYR A 1 95 ? 1.670 9.306 -1.714 1.00 98.06 95 TYR A N 1
ATOM 695 C CA . TYR A 1 95 ? 2.008 9.730 -0.349 1.00 98.06 95 TYR A CA 1
ATOM 696 C C . TYR A 1 95 ? 0.798 10.224 0.460 1.00 98.06 95 TYR A C 1
ATOM 698 O O . TYR A 1 95 ? 0.552 9.674 1.538 1.00 98.06 95 TYR A O 1
ATOM 706 N N . PRO A 1 96 ? -0.004 11.204 -0.013 1.00 98.38 96 PRO A N 1
ATOM 707 C CA . PRO A 1 96 ? -1.163 11.667 0.749 1.00 98.38 96 PRO A CA 1
ATOM 708 C C . PRO A 1 96 ? -2.221 10.569 0.931 1.00 98.38 96 PRO A C 1
ATOM 710 O O . PRO A 1 96 ? -2.892 10.529 1.963 1.00 98.38 96 PRO A O 1
ATOM 713 N N . ARG A 1 97 ? -2.345 9.629 -0.019 1.00 97.81 97 ARG A N 1
ATOM 714 C CA . ARG A 1 97 ? -3.264 8.484 0.105 1.00 97.81 97 ARG A CA 1
ATOM 715 C C . ARG A 1 97 ? -2.854 7.566 1.255 1.00 97.81 97 ARG A C 1
ATOM 717 O O . ARG A 1 97 ? -3.692 7.269 2.105 1.00 97.81 97 ARG A O 1
ATOM 724 N N . ALA A 1 98 ? -1.579 7.182 1.319 1.00 98.19 98 ALA A N 1
ATOM 725 C CA . ALA A 1 98 ? -1.036 6.399 2.428 1.00 98.19 98 ALA A CA 1
ATOM 726 C C . ALA A 1 98 ? -1.186 7.142 3.768 1.00 98.19 98 ALA A C 1
ATOM 728 O O . ALA A 1 98 ? -1.706 6.584 4.734 1.00 98.19 98 ALA A O 1
ATOM 729 N N . GLY A 1 99 ? -0.825 8.429 3.803 1.00 97.88 99 GLY A N 1
ATOM 730 C CA . GLY A 1 99 ? -0.926 9.261 5.003 1.00 97.88 99 GLY A CA 1
ATOM 731 C C . GLY A 1 99 ? -2.347 9.340 5.566 1.00 97.88 99 GLY A C 1
ATOM 732 O O . GLY A 1 99 ? -2.539 9.167 6.767 1.00 97.88 99 GLY A O 1
ATOM 733 N N . SER A 1 100 ? -3.357 9.516 4.708 1.00 97.44 100 SER A N 1
ATOM 734 C CA . SER A 1 100 ? -4.761 9.587 5.142 1.00 97.44 100 SER A CA 1
ATOM 735 C C . SER A 1 100 ? -5.251 8.301 5.824 1.00 97.44 100 SER A C 1
ATOM 737 O O . SER A 1 100 ? -5.976 8.360 6.822 1.00 97.44 100 SER A O 1
ATOM 739 N N . LEU A 1 101 ? -4.814 7.136 5.330 1.00 97.00 101 LEU A N 1
ATOM 740 C CA . LEU A 1 101 ? -5.139 5.836 5.916 1.00 97.00 101 LEU A CA 1
ATOM 741 C C . LEU A 1 101 ? -4.479 5.682 7.285 1.00 97.00 101 LEU A C 1
ATOM 743 O O . LEU A 1 101 ? -5.165 5.365 8.258 1.00 97.00 101 LEU A O 1
ATOM 747 N N . LEU A 1 102 ? -3.180 5.975 7.376 1.00 97.31 102 LEU A N 1
ATOM 748 C CA . LEU A 1 102 ? -2.417 5.872 8.621 1.00 97.31 102 LEU A CA 1
ATOM 749 C C . LEU A 1 102 ? -2.929 6.845 9.687 1.00 97.31 102 LEU A C 1
ATOM 751 O O . LEU A 1 102 ? -3.115 6.453 10.834 1.00 97.31 102 LEU A O 1
ATOM 755 N N . GLN A 1 103 ? -3.265 8.081 9.316 1.00 97.19 103 GLN A N 1
ATOM 756 C CA . GLN A 1 103 ? -3.885 9.039 10.233 1.00 97.19 103 GLN A CA 1
ATOM 757 C C . GLN A 1 103 ? -5.261 8.553 1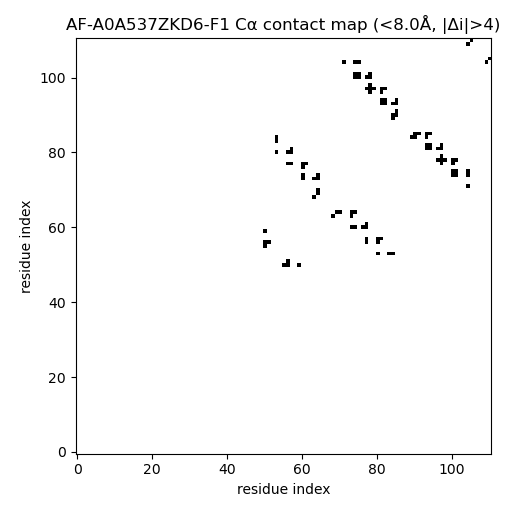0.718 1.00 97.19 103 GLN A C 1
ATOM 759 O O . GLN A 1 103 ? -5.646 8.780 11.865 1.00 97.19 103 GLN A O 1
ATOM 764 N N . GLY A 1 104 ? -6.019 7.856 9.8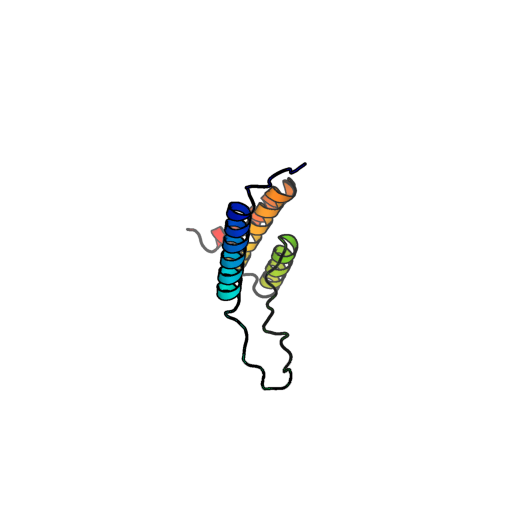67 1.00 95.31 104 GLY A N 1
ATOM 765 C CA . GLY A 1 104 ? -7.241 7.161 10.269 1.00 95.31 104 GLY A CA 1
ATOM 766 C C . GLY A 1 104 ? -6.988 6.072 11.311 1.00 95.31 10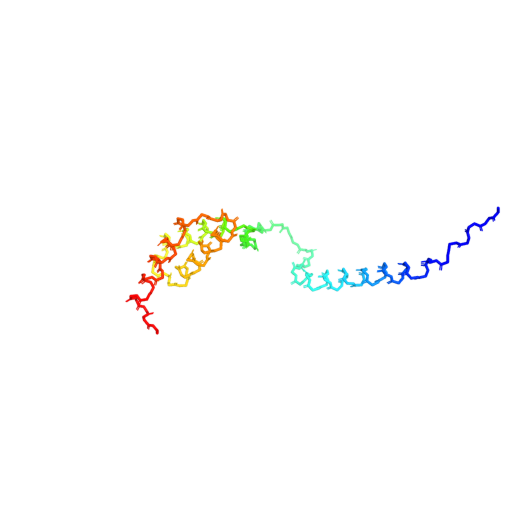4 GLY A C 1
ATOM 767 O O . GLY A 1 104 ? -7.713 6.007 12.301 1.00 95.31 104 GLY A O 1
ATOM 768 N N . VAL A 1 105 ? -5.949 5.258 11.115 1.00 96.00 105 VAL A N 1
ATOM 769 C CA . VAL A 1 105 ? -5.551 4.198 12.053 1.00 96.00 105 VAL A CA 1
ATOM 770 C C . VAL A 1 105 ? -5.106 4.788 13.391 1.00 96.00 105 VAL A C 1
ATOM 772 O O . VAL A 1 105 ? -5.627 4.380 14.424 1.00 96.00 105 VAL A O 1
ATOM 775 N N . LEU A 1 106 ? -4.228 5.795 13.378 1.00 96.12 106 LEU A N 1
ATOM 776 C CA . LEU A 1 106 ? -3.698 6.439 14.587 1.00 96.12 106 LEU A CA 1
ATOM 777 C C . LEU A 1 106 ? -4.778 7.122 15.434 1.00 96.12 106 LEU A C 1
ATOM 779 O O . LEU A 1 106 ? -4.665 7.155 16.654 1.00 96.12 106 LEU A O 1
ATOM 783 N N . ARG A 1 107 ? -5.850 7.638 14.816 1.00 95.06 107 ARG A N 1
ATOM 784 C CA . ARG A 1 107 ? -6.996 8.188 15.565 1.00 95.06 107 ARG A CA 1
ATOM 785 C C . ARG A 1 107 ? -7.771 7.125 16.342 1.00 95.06 107 ARG A C 1
ATOM 787 O O . ARG A 1 107 ? -8.386 7.457 17.347 1.00 95.06 107 ARG A O 1
ATOM 794 N N . ILE A 1 108 ? -7.794 5.887 15.852 1.00 93.50 108 ILE A N 1
ATOM 795 C CA . ILE A 1 108 ? -8.542 4.782 16.467 1.00 93.50 108 ILE A CA 1
ATOM 796 C C . ILE A 1 108 ? -7.662 4.037 17.473 1.00 93.50 108 ILE A C 1
ATOM 798 O O . ILE A 1 108 ? -8.113 3.714 18.567 1.00 93.50 108 ILE A O 1
ATOM 802 N N . ALA A 1 109 ? -6.417 3.758 17.094 1.00 90.44 109 ALA A N 1
ATOM 803 C CA . ALA A 1 109 ? -5.442 3.034 17.896 1.00 90.44 109 ALA A CA 1
ATOM 804 C C . ALA A 1 109 ? -4.126 3.828 17.955 1.00 90.44 109 ALA A C 1
ATOM 806 O O . ALA A 1 109 ? -3.185 3.506 17.221 1.00 90.44 109 ALA A O 1
ATOM 807 N N . PRO A 1 110 ? -4.054 4.873 18.798 1.00 79.62 110 PRO A N 1
ATOM 808 C CA . PRO A 1 110 ? -2.800 5.566 19.056 1.00 79.62 110 PRO A CA 1
ATOM 809 C C . PRO A 1 110 ? -1.841 4.604 19.767 1.00 79.62 110 PRO A C 1
ATOM 811 O O . PRO A 1 110 ? -2.240 3.892 20.692 1.00 79.62 110 PRO A O 1
ATOM 814 N N . ARG A 1 111 ? -0.594 4.544 19.306 1.00 65.25 111 ARG A N 1
ATOM 815 C CA . ARG A 1 111 ? 0.486 3.758 19.909 1.00 65.25 111 ARG A CA 1
ATOM 816 C C . ARG A 1 111 ? 1.693 4.643 20.144 1.00 65.25 111 ARG A C 1
ATOM 818 O O . ARG A 1 111 ? 1.881 5.569 19.323 1.00 65.25 111 ARG A O 1
#

Foldseek 3Di:
DDPDPPCPVVVVVVVVVVVVVVVVVCVVVVVDDDDPDDPDPDPPPVPPPPQPDLVSLLVVLVVVCVVVVPPLVSLQSNLVSLVVVCVVPVDCVSVVVSVVSVVVSCVVDPD